Protein AF-A0A976L4Z4-F1 (afdb_monomer)

Solvent-accessible surface area (backbone atoms only — not comparable to full-atom values): 5247 Å² total; per-residue (Å²): 108,31,70,57,34,32,52,52,10,53,52,42,32,54,50,22,53,52,49,46,51,43,41,72,72,55,40,65,84,74,42,56,73,68,30,43,52,38,32,51,48,16,31,52,52,24,31,51,36,12,52,50,23,36,58,50,23,73,48,50,83,76,51,94,62,59,68,59,58,50,52,54,50,48,51,34,59,50,42,33,55,60,51,24,44,47,29,44,54,59,30,47,44,66,62,56,53,55,57,63,76,75,111

Structure (mmCIF, N/CA/C/O backbone):
data_AF-A0A976L4Z4-F1
#
_entry.id   AF-A0A976L4Z4-F1
#
loop_
_atom_site.group_PDB
_atom_site.id
_atom_site.type_symbol
_atom_site.label_atom_id
_atom_site.label_alt_id
_atom_site.label_comp_id
_atom_site.label_asym_id
_atom_site.label_entity_id
_atom_site.label_seq_id
_atom_site.pdbx_PDB_ins_code
_atom_site.Cartn_x
_atom_site.Cartn_y
_atom_site.Cartn_z
_atom_site.occupancy
_atom_site.B_iso_or_equiv
_atom_site.auth_seq_id
_atom_site.auth_comp_id
_atom_site.auth_asym_id
_atom_site.auth_atom_id
_atom_site.pdbx_PDB_model_num
ATOM 1 N N . MET A 1 1 ? 12.958 -11.046 -13.044 1.00 79.88 1 MET A N 1
ATOM 2 C CA . MET A 1 1 ? 12.684 -9.951 -12.082 1.00 79.88 1 MET A CA 1
ATOM 3 C C . MET A 1 1 ? 11.418 -9.179 -12.412 1.00 79.88 1 MET A C 1
ATOM 5 O O . MET A 1 1 ? 10.569 -9.098 -11.538 1.00 79.88 1 MET A O 1
ATOM 9 N N . ALA A 1 2 ? 11.246 -8.703 -13.651 1.00 87.25 2 ALA A N 1
ATOM 10 C CA . ALA A 1 2 ? 10.035 -7.997 -14.090 1.00 87.25 2 ALA A CA 1
ATOM 11 C C . ALA A 1 2 ? 8.734 -8.711 -13.670 1.00 87.25 2 ALA A C 1
ATOM 13 O O . ALA A 1 2 ? 7.948 -8.161 -12.908 1.00 87.25 2 ALA A O 1
ATOM 14 N N . ARG A 1 3 ? 8.579 -9.997 -14.025 1.00 91.00 3 ARG A N 1
ATOM 15 C CA . ARG A 1 3 ? 7.409 -10.812 -13.640 1.00 91.00 3 ARG A CA 1
ATOM 16 C C . ARG A 1 3 ? 7.142 -10.845 -12.129 1.00 91.00 3 ARG A C 1
ATOM 18 O O . ARG A 1 3 ? 5.989 -10.823 -11.725 1.00 91.00 3 ARG A O 1
ATOM 25 N N . LYS A 1 4 ? 8.190 -10.878 -11.296 1.00 93.00 4 LYS A N 1
ATOM 26 C CA . LYS A 1 4 ? 8.047 -10.886 -9.831 1.00 93.00 4 LYS A CA 1
ATOM 27 C C . LYS A 1 4 ? 7.418 -9.579 -9.344 1.00 93.00 4 LYS A C 1
ATOM 29 O O . LYS A 1 4 ? 6.459 -9.626 -8.586 1.00 93.00 4 LYS A O 1
ATOM 34 N N . PHE A 1 5 ? 7.950 -8.434 -9.773 1.00 94.94 5 PHE A N 1
ATOM 35 C CA . PHE A 1 5 ? 7.424 -7.131 -9.353 1.00 94.94 5 PHE A CA 1
ATOM 36 C C . PHE A 1 5 ? 6.029 -6.861 -9.920 1.00 94.94 5 PHE A C 1
ATOM 38 O O . PHE A 1 5 ? 5.189 -6.354 -9.187 1.00 94.94 5 PHE A O 1
ATOM 45 N N . ALA A 1 6 ? 5.748 -7.292 -11.154 1.00 96.69 6 ALA A N 1
ATOM 46 C CA . ALA A 1 6 ? 4.404 -7.228 -11.723 1.00 96.69 6 ALA A CA 1
ATOM 47 C C . ALA A 1 6 ? 3.394 -8.029 -10.885 1.00 96.69 6 ALA A C 1
ATOM 49 O O . ALA A 1 6 ? 2.368 -7.491 -10.484 1.00 96.69 6 ALA A O 1
ATOM 50 N N . LEU A 1 7 ? 3.706 -9.293 -10.563 1.00 97.75 7 LEU A N 1
ATOM 51 C CA . LEU A 1 7 ? 2.828 -10.144 -9.752 1.00 97.75 7 LEU A CA 1
ATOM 52 C C . LEU A 1 7 ? 2.614 -9.576 -8.347 1.00 97.75 7 LEU A C 1
ATOM 54 O O . LEU A 1 7 ? 1.475 -9.496 -7.900 1.00 97.75 7 LEU A O 1
ATOM 58 N N . LEU A 1 8 ? 3.685 -9.147 -7.671 1.00 98.00 8 LEU A N 1
ATOM 59 C CA . LEU A 1 8 ? 3.575 -8.520 -6.352 1.00 98.00 8 LEU A CA 1
ATOM 60 C C . LEU A 1 8 ? 2.706 -7.262 -6.407 1.00 98.00 8 LEU A C 1
ATOM 62 O O . LEU A 1 8 ? 1.800 -7.121 -5.595 1.00 98.00 8 LEU A O 1
ATOM 66 N N . GLY A 1 9 ? 2.948 -6.378 -7.376 1.00 98.25 9 GLY A N 1
ATOM 67 C CA . GLY A 1 9 ? 2.166 -5.159 -7.537 1.00 98.25 9 GLY A CA 1
ATOM 68 C C . GLY A 1 9 ? 0.685 -5.439 -7.805 1.00 98.25 9 GLY A C 1
ATOM 69 O O . GLY A 1 9 ? -0.166 -4.828 -7.173 1.00 98.25 9 GLY A O 1
ATOM 70 N N . ILE A 1 10 ? 0.353 -6.408 -8.663 1.00 98.56 10 ILE A N 1
ATOM 71 C CA . ILE A 1 10 ? -1.046 -6.787 -8.934 1.00 98.56 10 ILE A CA 1
ATOM 72 C C . ILE A 1 10 ? -1.721 -7.349 -7.678 1.00 98.56 10 ILE A C 1
ATOM 74 O O . ILE A 1 10 ? -2.835 -6.944 -7.348 1.00 98.56 10 ILE A O 1
ATOM 78 N N . ILE A 1 11 ? -1.048 -8.249 -6.956 1.00 98.69 11 ILE A N 1
ATOM 79 C CA . ILE A 1 11 ? -1.590 -8.852 -5.732 1.00 98.69 11 ILE A CA 1
ATOM 80 C C . ILE A 1 11 ? -1.828 -7.774 -4.672 1.00 98.69 11 ILE A C 1
ATOM 82 O O . ILE A 1 11 ? -2.925 -7.684 -4.125 1.00 98.69 11 ILE A O 1
ATOM 86 N N . PHE A 1 12 ? -0.838 -6.919 -4.404 1.00 98.75 12 PHE A N 1
ATOM 87 C CA . PHE A 1 12 ? -0.988 -5.867 -3.402 1.00 98.75 12 PHE A CA 1
ATOM 88 C C . PHE A 1 12 ? -2.019 -4.807 -3.801 1.00 98.75 12 PHE A C 1
ATOM 90 O O . PHE A 1 12 ? -2.731 -4.324 -2.919 1.00 98.75 12 PHE A O 1
ATOM 97 N N . ALA A 1 13 ? -2.160 -4.489 -5.093 1.00 98.81 13 ALA A N 1
ATOM 98 C CA . ALA A 1 13 ? -3.215 -3.604 -5.580 1.00 98.81 13 ALA A CA 1
ATOM 99 C C . ALA A 1 13 ? -4.603 -4.220 -5.356 1.00 98.81 13 ALA A C 1
ATOM 101 O O . ALA A 1 13 ? -5.491 -3.544 -4.843 1.00 98.81 13 ALA A O 1
ATOM 102 N N . GLY A 1 14 ? -4.778 -5.508 -5.672 1.00 98.75 14 GLY A N 1
ATOM 103 C CA . GLY A 1 14 ? -6.026 -6.231 -5.421 1.00 98.75 14 GLY A CA 1
ATOM 104 C C . GLY A 1 14 ? -6.392 -6.266 -3.936 1.00 98.75 14 GLY A C 1
ATOM 105 O O . GLY A 1 14 ? -7.526 -5.960 -3.573 1.00 98.75 14 GLY A O 1
ATOM 106 N N . ILE A 1 15 ? -5.415 -6.543 -3.066 1.00 98.75 15 ILE A N 1
ATOM 107 C CA . ILE A 1 15 ? -5.607 -6.490 -1.611 1.00 98.75 15 ILE A CA 1
ATOM 108 C C . ILE A 1 15 ? -5.978 -5.069 -1.168 1.00 98.75 15 ILE A C 1
ATOM 110 O O . ILE A 1 15 ? -6.895 -4.911 -0.372 1.00 98.75 15 ILE A O 1
ATOM 114 N N . ALA A 1 16 ? -5.317 -4.031 -1.686 1.00 98.69 16 ALA A N 1
ATOM 115 C CA . ALA A 1 16 ? -5.624 -2.648 -1.320 1.00 98.69 16 ALA A CA 1
ATOM 116 C C . ALA A 1 16 ? -7.051 -2.250 -1.724 1.00 98.69 16 ALA A C 1
ATOM 118 O O . ALA A 1 16 ? -7.745 -1.609 -0.944 1.00 98.69 16 ALA A O 1
ATOM 119 N N . ILE A 1 17 ? -7.519 -2.668 -2.904 1.00 98.50 17 ILE A N 1
ATOM 120 C CA . ILE A 1 17 ? -8.902 -2.432 -3.343 1.00 98.50 17 ILE A CA 1
ATOM 121 C C . ILE A 1 17 ? -9.890 -3.143 -2.410 1.00 98.50 17 ILE A C 1
ATOM 123 O O . ILE A 1 17 ? -10.855 -2.525 -1.963 1.00 98.50 17 ILE A O 1
ATOM 127 N N . ALA A 1 18 ? -9.634 -4.411 -2.072 1.00 98.56 18 ALA A N 1
ATOM 128 C CA . ALA A 1 18 ? -10.481 -5.171 -1.154 1.00 98.56 18 ALA A CA 1
ATOM 129 C C . ALA A 1 18 ? -10.532 -4.528 0.244 1.00 98.56 18 ALA A C 1
ATOM 131 O O . ALA A 1 18 ? -11.615 -4.329 0.795 1.00 98.56 18 ALA A O 1
ATOM 132 N N . LEU A 1 19 ? -9.376 -4.137 0.791 1.00 98.25 19 LEU A N 1
ATOM 133 C CA . LEU A 1 19 ? -9.280 -3.443 2.075 1.00 98.25 19 LEU A CA 1
ATOM 134 C C . LEU A 1 19 ? -9.960 -2.071 2.037 1.00 98.25 19 LEU A C 1
ATOM 136 O O . LEU A 1 19 ? -10.666 -1.728 2.977 1.00 98.25 19 LEU A O 1
ATOM 140 N N . GLY A 1 20 ? -9.803 -1.301 0.960 1.00 97.94 20 GLY A N 1
ATOM 141 C CA . GLY A 1 20 ? -10.464 -0.006 0.795 1.00 97.94 20 GLY A CA 1
ATOM 142 C C . GLY A 1 20 ? -11.987 -0.129 0.745 1.00 97.94 20 GLY A C 1
ATOM 143 O O . GLY A 1 20 ? -12.689 0.619 1.424 1.00 97.94 20 GLY A O 1
ATOM 144 N N . ALA A 1 21 ? -12.505 -1.120 0.012 1.00 97.69 21 ALA A N 1
ATOM 145 C CA . ALA A 1 21 ? -13.935 -1.417 -0.017 1.00 97.69 21 ALA A CA 1
ATOM 146 C C . ALA A 1 21 ? -14.455 -1.812 1.375 1.00 97.69 21 ALA A C 1
ATOM 148 O O . ALA A 1 21 ? -15.487 -1.296 1.810 1.00 97.69 21 ALA A O 1
ATOM 149 N N . PHE A 1 22 ? -13.717 -2.667 2.089 1.00 96.56 22 PHE A N 1
ATOM 150 C CA . PHE A 1 22 ? -14.039 -3.065 3.460 1.00 96.56 22 PHE A CA 1
ATOM 151 C C . PHE A 1 22 ? -14.010 -1.879 4.438 1.00 96.56 22 PHE A C 1
ATOM 153 O O . PHE A 1 22 ? -14.919 -1.734 5.257 1.00 96.56 22 PHE A O 1
ATOM 160 N N . GLY A 1 23 ? -13.021 -0.991 4.308 1.00 96.44 23 GLY A N 1
ATOM 161 C CA . GLY A 1 23 ? -12.912 0.259 5.061 1.00 96.44 23 GLY A CA 1
ATOM 162 C C . GLY A 1 23 ? -14.157 1.136 4.914 1.00 96.44 23 GLY A C 1
ATOM 163 O O . GLY A 1 23 ? -14.789 1.501 5.905 1.00 96.44 23 GLY A O 1
ATOM 164 N N . ALA A 1 24 ? -14.549 1.399 3.665 1.00 93.75 24 ALA A N 1
ATOM 165 C CA . ALA A 1 24 ? -15.658 2.292 3.338 1.00 93.75 24 ALA A CA 1
ATOM 166 C C . ALA A 1 24 ? -17.040 1.752 3.750 1.00 93.75 24 ALA A C 1
ATOM 168 O O . ALA A 1 24 ? -17.899 2.535 4.155 1.00 93.75 24 ALA A O 1
ATOM 169 N N . HIS A 1 25 ? -17.266 0.437 3.641 1.00 93.94 25 HIS A N 1
ATOM 170 C CA . HIS A 1 25 ? -18.593 -0.157 3.851 1.00 93.94 25 HIS A CA 1
ATOM 171 C C . HIS A 1 25 ? -18.787 -0.745 5.249 1.00 93.94 25 HIS A C 1
ATOM 173 O O . HIS A 1 25 ? -19.864 -0.610 5.821 1.00 93.94 25 HIS A O 1
ATOM 179 N N . SER A 1 26 ? -17.775 -1.420 5.796 1.00 93.00 26 SER A N 1
ATOM 180 C CA . SER A 1 26 ? -17.909 -2.181 7.043 1.00 93.00 26 SER A CA 1
ATOM 181 C C . SER A 1 26 ? -17.209 -1.479 8.199 1.00 93.00 26 SER A C 1
ATOM 183 O O . SER A 1 26 ? -17.801 -1.264 9.259 1.00 93.00 26 SER A O 1
ATOM 185 N N . LEU A 1 27 ? -15.960 -1.062 7.984 1.00 92.69 27 LEU A N 1
ATOM 186 C CA . LEU A 1 27 ? -15.086 -0.619 9.064 1.00 92.69 27 LEU A CA 1
ATOM 187 C C . LEU A 1 27 ? -15.480 0.740 9.651 1.00 92.69 27 LEU A C 1
ATOM 189 O O . LEU A 1 27 ? -15.259 0.978 10.835 1.00 92.69 27 LEU A O 1
ATOM 193 N N . LYS A 1 28 ? -16.146 1.589 8.863 1.00 90.38 28 LYS A N 1
ATOM 194 C CA . LYS A 1 28 ? -16.688 2.881 9.305 1.00 90.38 28 LYS A CA 1
ATOM 195 C C . LYS A 1 28 ? -17.674 2.785 10.476 1.00 90.38 28 LYS A C 1
ATOM 197 O O . LYS A 1 28 ? -17.819 3.747 11.219 1.00 90.38 28 LYS A O 1
ATOM 202 N N . SER A 1 29 ? -18.351 1.646 10.638 1.00 91.38 29 SER A N 1
ATOM 203 C CA . SER A 1 29 ? -19.275 1.405 11.759 1.00 91.38 29 SER A CA 1
ATOM 204 C C . SER A 1 29 ? -18.605 0.807 13.004 1.00 91.38 29 SER A C 1
ATOM 206 O O . SER A 1 29 ? -19.233 0.732 14.055 1.00 91.38 29 SER A O 1
ATOM 208 N N . ILE A 1 30 ? -17.344 0.377 12.884 1.00 91.44 30 ILE A N 1
ATOM 209 C CA . ILE A 1 30 ? -16.613 -0.380 13.911 1.00 91.44 30 ILE A CA 1
ATOM 210 C C . ILE A 1 30 ? -15.489 0.467 14.511 1.00 91.44 30 ILE A C 1
ATOM 212 O O . ILE A 1 30 ? -15.265 0.436 15.719 1.00 91.44 30 ILE A O 1
ATOM 216 N N . LEU A 1 31 ? -14.761 1.205 13.670 1.00 92.94 31 LEU A N 1
ATOM 217 C CA . LEU A 1 31 ? -13.617 2.004 14.089 1.00 92.94 31 LEU A CA 1
ATOM 218 C C . LEU A 1 31 ? -13.996 3.468 14.348 1.00 92.94 31 LEU A C 1
ATOM 220 O O . LEU A 1 31 ? -14.797 4.039 13.603 1.00 92.94 31 LEU A O 1
ATOM 224 N N . PRO A 1 32 ? -13.352 4.119 15.336 1.00 94.06 32 PRO A N 1
ATOM 225 C CA . PRO A 1 32 ? -13.376 5.571 15.466 1.00 94.06 32 PRO A CA 1
ATOM 226 C C . PRO A 1 32 ? -12.910 6.261 14.176 1.00 94.06 32 PRO A C 1
ATOM 228 O O . PRO A 1 32 ? -12.058 5.740 13.454 1.00 94.06 32 PRO A O 1
ATOM 231 N N . ALA A 1 33 ? -13.411 7.471 13.912 1.00 94.75 33 ALA A N 1
ATOM 232 C CA . ALA A 1 33 ? -13.097 8.215 12.687 1.00 94.75 33 ALA A CA 1
ATOM 233 C C . ALA A 1 33 ? -11.585 8.450 12.478 1.00 94.75 33 ALA A C 1
ATOM 235 O O . ALA A 1 33 ? -11.087 8.371 11.353 1.00 94.75 33 ALA A O 1
ATOM 236 N N . GLU A 1 34 ? -10.840 8.692 13.559 1.00 95.38 34 GLU A N 1
ATOM 237 C CA . GLU A 1 34 ? -9.381 8.840 13.515 1.00 95.38 34 GLU A CA 1
ATOM 238 C C . GLU A 1 34 ? -8.692 7.534 13.087 1.00 95.38 34 GLU A C 1
ATOM 240 O O . GLU A 1 34 ? -7.901 7.521 12.144 1.00 95.38 34 GLU A O 1
ATOM 245 N N . SER A 1 35 ? -9.060 6.409 13.701 1.00 96.56 35 SER A N 1
ATOM 246 C CA . SER A 1 35 ? -8.546 5.081 13.354 1.00 96.56 35 SER A CA 1
ATOM 247 C C . SER A 1 35 ? -8.891 4.666 11.925 1.00 96.56 35 SER A C 1
ATOM 249 O O . SER A 1 35 ? -8.058 4.080 11.234 1.00 96.56 35 SER A O 1
ATOM 251 N N . LEU A 1 36 ? -10.092 5.010 11.451 1.00 97.25 36 LEU A N 1
ATOM 252 C CA . LEU A 1 36 ? -10.483 4.791 10.062 1.00 97.25 36 LEU A CA 1
ATOM 253 C C . LEU A 1 36 ? -9.591 5.592 9.102 1.00 97.25 36 LEU A C 1
ATOM 255 O O . LEU A 1 36 ? -9.132 5.051 8.101 1.00 97.25 36 LEU A O 1
ATOM 259 N N . THR A 1 37 ? -9.268 6.841 9.442 1.00 97.94 37 THR A N 1
ATOM 260 C CA . THR A 1 37 ? -8.359 7.682 8.643 1.00 97.94 37 THR A CA 1
ATOM 261 C C . THR A 1 37 ? -6.947 7.083 8.571 1.00 97.94 37 THR A C 1
ATOM 263 O O . THR A 1 37 ? -6.308 7.093 7.513 1.00 97.94 37 THR A O 1
ATOM 266 N N . ILE A 1 38 ? -6.455 6.512 9.677 1.00 98.19 38 ILE A N 1
ATOM 267 C CA . ILE A 1 38 ? -5.174 5.788 9.721 1.00 98.19 38 ILE A CA 1
ATOM 268 C C . ILE A 1 38 ? -5.225 4.558 8.801 1.00 98.19 38 ILE A C 1
ATOM 270 O O . ILE A 1 38 ? -4.321 4.360 7.984 1.00 98.19 38 ILE A O 1
ATOM 274 N N . PHE A 1 39 ? -6.299 3.767 8.879 1.00 98.31 39 PHE A N 1
ATOM 275 C CA . PHE A 1 39 ? -6.501 2.597 8.023 1.00 98.31 39 PHE A CA 1
ATOM 276 C C . PHE A 1 39 ? -6.519 2.974 6.535 1.00 98.31 39 PHE A C 1
ATOM 278 O O . PHE A 1 39 ? -5.776 2.397 5.739 1.00 98.31 39 PHE A O 1
ATOM 285 N N . GLU A 1 40 ? -7.312 3.981 6.158 1.00 98.12 40 GLU A N 1
ATOM 286 C CA . GLU A 1 40 ? -7.407 4.487 4.784 1.00 98.12 40 GLU A CA 1
ATOM 287 C C . GLU A 1 40 ? -6.062 5.014 4.273 1.00 98.12 40 GLU A C 1
ATOM 289 O O . GLU A 1 40 ? -5.704 4.804 3.110 1.00 98.12 40 GLU A O 1
ATOM 294 N N . THR A 1 41 ? -5.265 5.633 5.148 1.00 98.50 41 THR A N 1
ATOM 295 C CA . THR A 1 41 ? -3.894 6.039 4.823 1.00 98.50 41 THR A CA 1
ATOM 296 C C . THR A 1 41 ? -3.025 4.818 4.509 1.00 98.50 41 THR A C 1
ATOM 298 O O . THR A 1 41 ? -2.351 4.806 3.477 1.00 98.50 41 THR A O 1
ATOM 301 N N . GLY A 1 42 ? -3.092 3.759 5.324 1.00 98.62 42 GLY A N 1
ATOM 302 C CA . GLY A 1 42 ? -2.419 2.482 5.056 1.00 98.62 42 GLY A CA 1
ATOM 303 C C . GLY A 1 42 ? -2.780 1.902 3.686 1.00 98.62 42 GLY A C 1
ATOM 304 O O . GLY A 1 4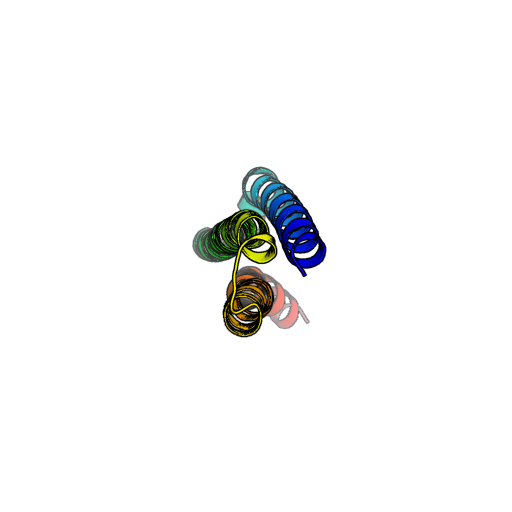2 ? -1.882 1.602 2.889 1.00 98.62 42 GLY A O 1
ATOM 305 N N . VAL A 1 43 ? -4.082 1.846 3.374 1.00 98.75 43 VAL A N 1
ATOM 306 C CA . VAL A 1 43 ? -4.612 1.349 2.093 1.00 98.75 43 VAL A CA 1
ATOM 307 C C . VAL A 1 43 ? -4.110 2.188 0.921 1.00 98.75 43 VAL A C 1
ATOM 309 O O . VAL A 1 43 ? -3.624 1.640 -0.073 1.00 98.75 43 VAL A O 1
ATOM 312 N N . ARG A 1 44 ? -4.168 3.520 1.037 1.00 98.75 4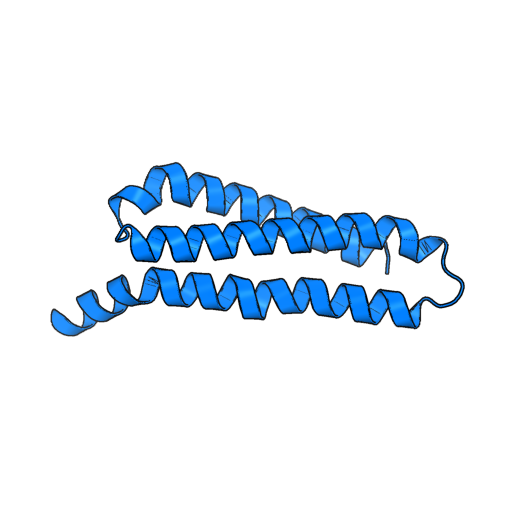4 ARG A N 1
ATOM 313 C CA . ARG A 1 44 ? -3.722 4.444 -0.013 1.00 98.75 44 ARG A CA 1
ATOM 314 C C . ARG A 1 44 ? -2.252 4.233 -0.355 1.00 98.75 44 ARG A C 1
ATOM 316 O O . ARG A 1 44 ? -1.908 4.112 -1.531 1.00 98.75 44 ARG A O 1
ATOM 323 N N . TYR A 1 45 ? -1.385 4.151 0.653 1.00 98.62 45 TYR A N 1
ATOM 324 C CA . TYR A 1 45 ? 0.040 3.939 0.410 1.00 98.62 45 TYR A CA 1
ATOM 325 C C . TYR A 1 45 ? 0.347 2.526 -0.085 1.00 98.62 45 TYR A C 1
ATOM 327 O O . TYR A 1 45 ? 1.225 2.386 -0.939 1.00 98.62 45 TYR A O 1
ATOM 335 N N . GLN A 1 46 ? -0.404 1.504 0.343 1.00 98.81 46 GLN A N 1
ATOM 336 C CA . GLN A 1 46 ? -0.278 0.161 -0.222 1.00 98.81 46 GLN A CA 1
ATOM 337 C C . GLN A 1 46 ? -0.586 0.188 -1.720 1.00 98.81 46 GLN A C 1
ATOM 339 O O . GLN A 1 46 ? 0.194 -0.334 -2.518 1.00 98.81 46 GLN A O 1
ATOM 344 N N . PHE A 1 47 ? -1.682 0.839 -2.120 1.00 98.81 47 PHE A N 1
ATOM 345 C CA . PHE A 1 47 ? -2.055 0.971 -3.526 1.00 98.81 47 PHE A CA 1
ATOM 346 C C . PHE A 1 47 ? -0.994 1.743 -4.328 1.00 98.81 47 PHE A C 1
ATOM 348 O O . PHE A 1 47 ? -0.560 1.272 -5.376 1.00 98.81 47 PHE A O 1
ATOM 355 N N . MET A 1 48 ? -0.484 2.866 -3.808 1.00 98.75 48 MET A N 1
ATOM 356 C CA . MET A 1 48 ? 0.579 3.640 -4.468 1.00 98.75 48 MET A CA 1
ATOM 357 C C . MET A 1 48 ? 1.862 2.824 -4.690 1.00 98.75 48 MET A C 1
ATOM 359 O O . MET A 1 48 ? 2.396 2.812 -5.799 1.00 98.75 48 MET A O 1
ATOM 363 N N . HIS A 1 49 ? 2.338 2.093 -3.676 1.00 98.44 49 HIS A N 1
ATOM 364 C CA . HIS A 1 49 ? 3.514 1.222 -3.810 1.00 98.44 49 HIS A CA 1
ATOM 365 C C . HIS A 1 49 ? 3.259 0.062 -4.785 1.00 98.44 49 HIS A C 1
ATOM 367 O O . HIS A 1 49 ? 4.158 -0.350 -5.518 1.00 98.44 49 HIS A O 1
ATOM 373 N N . SER A 1 50 ? 2.025 -0.443 -4.834 1.00 98.62 50 SER A N 1
ATOM 374 C CA . SER A 1 50 ? 1.609 -1.490 -5.771 1.00 98.62 50 SER A CA 1
ATOM 375 C C . SER A 1 50 ? 1.675 -1.011 -7.220 1.00 98.62 50 SER A C 1
ATOM 377 O O . SER A 1 50 ? 2.257 -1.686 -8.069 1.00 98.62 50 SER A O 1
ATOM 379 N N . ILE A 1 51 ? 1.150 0.186 -7.499 1.00 98.50 51 ILE A N 1
ATOM 380 C CA . ILE A 1 51 ? 1.254 0.821 -8.817 1.00 98.50 51 ILE A CA 1
ATOM 381 C C . ILE A 1 51 ? 2.721 1.088 -9.171 1.00 98.50 51 ILE 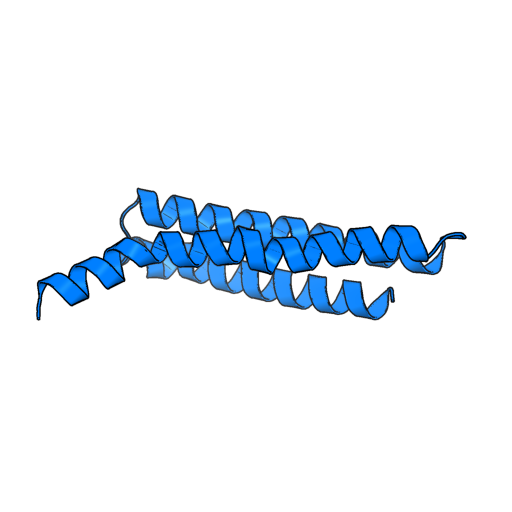A C 1
ATOM 383 O O . ILE A 1 51 ? 3.142 0.779 -10.285 1.00 98.50 51 ILE A O 1
ATOM 387 N N . ALA A 1 52 ? 3.528 1.570 -8.222 1.00 97.94 52 ALA A N 1
ATOM 388 C CA . ALA A 1 52 ? 4.957 1.773 -8.437 1.00 97.94 52 ALA A CA 1
ATOM 389 C C . ALA A 1 52 ? 5.689 0.466 -8.806 1.00 97.94 52 ALA A C 1
ATOM 391 O O . ALA A 1 52 ? 6.511 0.470 -9.719 1.00 97.94 52 ALA A O 1
ATOM 392 N N . LEU A 1 53 ? 5.355 -0.668 -8.173 1.00 97.62 53 LEU A N 1
ATOM 393 C CA . LEU A 1 53 ? 5.891 -1.992 -8.523 1.00 97.62 53 LEU A CA 1
ATOM 394 C C . LEU A 1 53 ? 5.498 -2.439 -9.936 1.00 97.62 53 LEU A C 1
ATOM 396 O O . LEU A 1 53 ? 6.342 -2.967 -10.665 1.00 97.62 53 LEU A O 1
ATOM 400 N N . ILE A 1 54 ? 4.237 -2.223 -10.327 1.00 97.12 54 ILE A N 1
ATOM 401 C CA . ILE A 1 54 ? 3.749 -2.546 -11.674 1.00 97.12 54 ILE A CA 1
ATOM 402 C C . ILE A 1 54 ? 4.497 -1.703 -12.706 1.00 97.12 54 ILE A C 1
ATOM 404 O O . ILE A 1 54 ? 5.065 -2.260 -13.643 1.00 97.12 54 ILE A O 1
ATOM 408 N N . ILE A 1 55 ? 4.573 -0.386 -12.506 1.00 95.94 55 ILE A N 1
ATOM 409 C CA . ILE A 1 55 ? 5.284 0.532 -13.402 1.00 95.94 55 ILE A CA 1
ATOM 410 C C . ILE A 1 55 ? 6.760 0.141 -13.495 1.00 95.94 55 ILE A C 1
ATOM 412 O O . ILE A 1 55 ? 7.268 -0.058 -14.595 1.00 95.94 55 ILE A O 1
ATOM 416 N N . LEU A 1 56 ? 7.436 -0.065 -12.360 1.00 94.19 56 LEU A N 1
ATOM 417 C CA . LEU A 1 56 ? 8.841 -0.474 -12.313 1.00 94.19 56 LEU A CA 1
ATOM 418 C C . LEU A 1 56 ? 9.087 -1.765 -13.106 1.00 94.19 56 LEU A C 1
ATOM 420 O O . LEU A 1 56 ? 10.099 -1.888 -13.796 1.00 94.19 56 LEU A O 1
ATOM 424 N N . SER A 1 57 ? 8.153 -2.720 -13.055 1.00 93.50 57 SER A N 1
ATOM 425 C CA . SER A 1 57 ? 8.272 -3.986 -13.783 1.00 93.50 57 SER A CA 1
ATOM 426 C C . SER A 1 57 ? 8.364 -3.817 -15.306 1.00 93.50 57 SER A C 1
ATOM 428 O O . SER A 1 57 ? 9.006 -4.644 -15.956 1.00 93.50 57 SER A O 1
ATOM 430 N N . LEU A 1 58 ? 7.807 -2.731 -15.861 1.00 91.69 58 LEU A N 1
ATOM 431 C CA . LEU A 1 58 ? 7.858 -2.410 -17.292 1.00 91.69 58 LEU A CA 1
ATOM 432 C C . LEU A 1 58 ? 9.255 -1.958 -17.749 1.00 91.69 58 LEU A C 1
ATOM 434 O O . LEU A 1 58 ? 9.603 -2.120 -18.920 1.00 91.69 58 LEU A O 1
ATOM 438 N N . PHE A 1 59 ? 10.064 -1.420 -16.834 1.00 88.12 59 PHE A N 1
ATOM 439 C CA . PHE A 1 59 ? 11.405 -0.902 -17.126 1.00 88.12 59 PHE A CA 1
ATOM 440 C C . PHE A 1 59 ? 12.513 -1.930 -16.878 1.00 88.12 59 PHE A C 1
ATOM 442 O O . PHE A 1 59 ? 13.553 -1.878 -17.527 1.00 88.12 59 PHE A O 1
ATOM 449 N N . VAL A 1 60 ? 12.276 -2.925 -16.015 1.00 82.19 60 VAL A N 1
ATOM 450 C CA . VAL A 1 60 ? 13.284 -3.933 -15.629 1.00 82.19 60 VAL A CA 1
ATOM 451 C C . VAL A 1 60 ? 13.852 -4.726 -16.810 1.00 82.19 60 VAL A C 1
ATOM 453 O O . VAL A 1 60 ? 15.007 -5.133 -16.762 1.00 82.19 60 VAL A O 1
ATOM 456 N N . SER A 1 61 ? 13.068 -4.964 -17.861 1.00 70.88 61 SER A N 1
ATOM 457 C CA . SER A 1 61 ? 13.512 -5.751 -19.023 1.00 70.88 61 SER A CA 1
ATOM 458 C C . SER A 1 61 ? 14.358 -4.952 -20.023 1.00 70.88 61 SER A C 1
ATOM 460 O O . SER A 1 61 ? 14.920 -5.546 -20.936 1.00 70.88 61 SER A O 1
ATOM 462 N N . LYS A 1 62 ? 14.412 -3.621 -19.887 1.00 72.44 62 LYS A N 1
ATOM 463 C CA . LYS A 1 62 ? 15.056 -2.701 -20.840 1.00 72.44 62 LYS A CA 1
ATOM 464 C C . LYS A 1 62 ? 16.347 -2.079 -20.302 1.00 72.44 62 LYS A C 1
ATOM 466 O O . LYS A 1 62 ? 16.988 -1.317 -21.016 1.00 72.44 62 LYS A O 1
ATOM 471 N N . ASP A 1 63 ? 16.695 -2.364 -19.052 1.00 71.06 63 ASP A N 1
ATOM 472 C CA . ASP A 1 63 ? 17.741 -1.646 -18.334 1.00 71.06 63 ASP A CA 1
ATOM 473 C C . ASP A 1 63 ? 19.091 -2.378 -18.390 1.00 71.06 63 ASP A C 1
ATOM 475 O O . ASP A 1 63 ? 19.167 -3.596 -18.204 1.00 71.06 63 ASP A O 1
ATOM 479 N N . SER A 1 64 ? 20.165 -1.623 -18.618 1.00 64.50 64 SER A N 1
ATOM 480 C CA . SER A 1 64 ? 21.543 -2.118 -18.654 1.00 64.50 64 SER A CA 1
A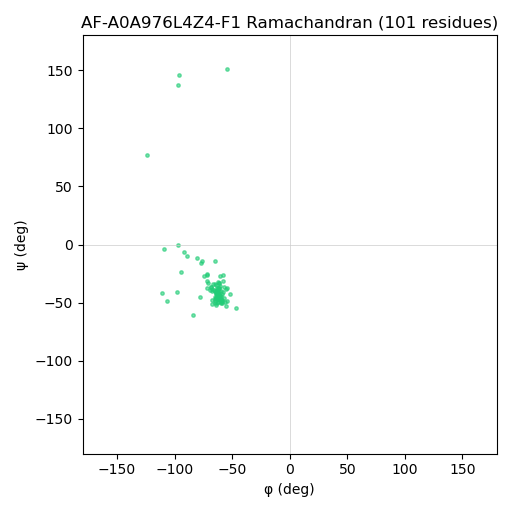TOM 481 C C . SER A 1 64 ? 22.120 -2.364 -17.254 1.00 64.50 64 SER A C 1
ATOM 483 O O . SER A 1 64 ? 23.101 -3.097 -17.124 1.00 64.50 64 SER A O 1
ATOM 485 N N . ASN A 1 65 ? 21.496 -1.826 -16.191 1.00 70.81 65 ASN A N 1
ATOM 486 C CA . ASN A 1 65 ? 21.888 -2.069 -14.797 1.00 70.81 65 ASN A CA 1
ATOM 487 C C . ASN A 1 65 ? 20.738 -2.632 -13.925 1.00 70.81 65 ASN A C 1
ATOM 489 O O . ASN A 1 65 ? 20.173 -1.937 -13.070 1.00 70.81 65 ASN A O 1
ATOM 493 N N . PRO A 1 66 ? 20.422 -3.936 -14.047 1.00 73.75 66 PRO A N 1
ATOM 494 C CA . PRO A 1 66 ? 19.287 -4.567 -13.363 1.00 73.75 66 PRO A CA 1
ATOM 495 C C . PRO A 1 66 ? 19.398 -4.595 -11.825 1.00 73.75 66 PRO A C 1
ATOM 497 O O . PRO A 1 66 ? 18.409 -4.860 -11.134 1.00 73.75 66 PRO A O 1
ATOM 500 N N . SER A 1 67 ? 20.582 -4.330 -11.260 1.00 81.88 67 SER A N 1
ATOM 501 C CA . SER A 1 67 ? 20.817 -4.344 -9.810 1.00 81.88 67 SER A CA 1
ATOM 502 C C . SER A 1 67 ? 20.160 -3.159 -9.095 1.00 81.88 67 SER A C 1
ATOM 504 O O . SER A 1 67 ? 19.601 -3.329 -8.008 1.00 81.88 67 SER A O 1
ATOM 506 N N . SER A 1 68 ? 20.162 -1.971 -9.711 1.00 87.19 68 SER A N 1
ATOM 507 C CA . SER A 1 68 ? 19.565 -0.766 -9.115 1.00 87.19 68 SER A CA 1
ATOM 508 C C . SER A 1 68 ? 18.040 -0.887 -9.024 1.00 87.19 68 SER A C 1
ATOM 510 O O . SER A 1 68 ? 17.467 -0.795 -7.936 1.00 87.19 68 SER A O 1
ATOM 512 N N . LEU A 1 69 ? 17.382 -1.242 -10.135 1.00 89.44 69 LEU A N 1
ATOM 513 C CA . LEU A 1 69 ? 15.928 -1.432 -10.169 1.00 89.44 69 LEU A CA 1
ATOM 514 C C . LEU A 1 69 ? 15.458 -2.552 -9.234 1.00 89.44 69 LEU A C 1
ATOM 516 O O . LEU A 1 69 ? 14.390 -2.455 -8.634 1.00 89.44 69 LEU A O 1
ATOM 520 N N . LYS A 1 70 ? 16.265 -3.605 -9.049 1.00 91.38 70 LYS A N 1
ATOM 521 C CA . LYS A 1 70 ? 15.981 -4.652 -8.060 1.00 91.38 70 LYS A CA 1
ATOM 522 C C . LYS A 1 70 ? 15.895 -4.087 -6.640 1.00 91.38 70 LYS A C 1
ATOM 524 O O . LYS A 1 70 ? 14.992 -4.474 -5.901 1.00 91.38 70 LYS A O 1
ATOM 529 N N . LYS A 1 71 ? 16.826 -3.210 -6.247 1.00 94.00 71 LYS A N 1
ATOM 530 C CA . LYS A 1 71 ? 16.825 -2.585 -4.913 1.00 94.00 71 LYS A CA 1
ATOM 531 C C . LYS A 1 71 ? 15.594 -1.703 -4.730 1.00 94.00 71 LYS A C 1
ATOM 533 O O . LYS A 1 71 ? 14.903 -1.853 -3.730 1.00 94.00 71 LYS A O 1
ATOM 538 N N . VAL A 1 72 ? 15.279 -0.876 -5.726 1.00 94.25 72 VAL A N 1
ATOM 539 C CA . VAL A 1 72 ? 14.086 -0.014 -5.723 1.00 94.25 72 VAL A CA 1
ATOM 540 C C . VAL A 1 72 ? 12.806 -0.843 -5.587 1.00 94.25 72 VAL A C 1
ATOM 542 O O . VAL A 1 72 ? 11.989 -0.587 -4.707 1.00 94.25 72 VAL A O 1
ATOM 545 N N . GLY A 1 73 ? 12.657 -1.902 -6.388 1.00 95.31 73 GLY A N 1
ATOM 546 C CA . GLY A 1 73 ? 11.500 -2.795 -6.302 1.00 95.31 73 GLY A CA 1
ATOM 547 C C . GLY A 1 73 ? 11.397 -3.490 -4.949 1.00 95.31 73 GLY A C 1
ATOM 548 O O . GLY A 1 73 ? 10.302 -3.631 -4.412 1.00 95.31 73 GLY A O 1
ATOM 549 N N . ASN A 1 74 ? 12.531 -3.877 -4.358 1.00 96.00 74 ASN A N 1
ATOM 550 C CA . ASN A 1 74 ? 12.542 -4.440 -3.014 1.00 96.00 74 ASN A CA 1
ATOM 551 C C . ASN A 1 74 ? 12.076 -3.444 -1.949 1.00 96.00 74 ASN A C 1
ATOM 553 O O . ASN A 1 74 ? 11.278 -3.817 -1.096 1.00 96.00 74 ASN A O 1
ATOM 557 N N . LEU A 1 75 ? 12.524 -2.191 -2.025 1.00 97.56 75 LEU A N 1
ATOM 558 C CA . LEU A 1 75 ? 12.090 -1.143 -1.105 1.00 97.56 75 LEU A CA 1
ATOM 559 C C . LEU A 1 75 ? 10.582 -0.899 -1.191 1.00 97.56 75 LEU A C 1
ATOM 561 O O . LEU A 1 75 ? 9.955 -0.722 -0.153 1.00 97.56 75 LEU A O 1
ATOM 565 N N . PHE A 1 76 ? 9.979 -0.963 -2.385 1.00 98.12 76 PHE A N 1
ATOM 566 C CA . PHE A 1 76 ? 8.536 -0.758 -2.511 1.00 98.12 76 PHE A CA 1
ATOM 567 C C . PHE A 1 76 ? 7.713 -1.832 -1.789 1.00 98.12 76 PHE A C 1
ATOM 569 O O . PHE A 1 76 ? 6.842 -1.497 -0.989 1.00 98.12 76 PHE A O 1
ATOM 576 N N . TRP A 1 77 ? 7.967 -3.123 -2.036 1.00 97.38 77 TRP A N 1
ATOM 577 C CA . TRP A 1 77 ? 7.158 -4.160 -1.382 1.00 97.38 77 TRP A CA 1
ATOM 578 C C . TRP A 1 77 ? 7.471 -4.283 0.116 1.00 97.38 77 TRP A C 1
ATOM 580 O O . TRP A 1 77 ? 6.564 -4.550 0.896 1.00 97.38 77 TRP A O 1
ATOM 590 N N . ILE A 1 78 ? 8.715 -4.025 0.539 1.00 98.38 78 ILE A N 1
ATOM 591 C CA . ILE A 1 78 ? 9.062 -3.927 1.967 1.00 98.38 78 ILE A CA 1
ATOM 592 C C . ILE A 1 7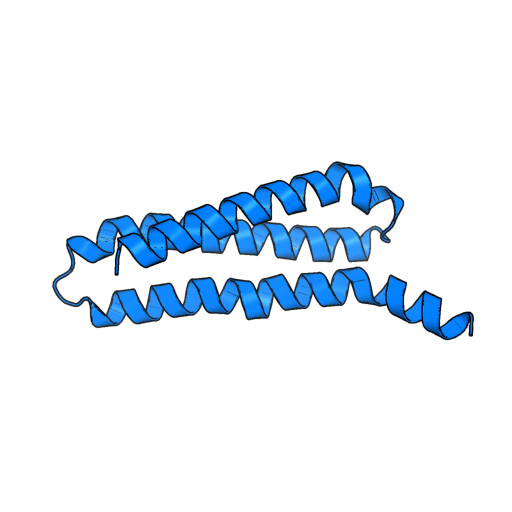8 ? 8.332 -2.740 2.611 1.00 98.38 78 ILE A C 1
ATOM 594 O O . ILE A 1 78 ? 7.799 -2.877 3.709 1.00 98.38 78 ILE A O 1
ATOM 598 N N . GLY A 1 79 ? 8.249 -1.603 1.914 1.00 98.25 79 GLY A N 1
ATOM 599 C CA . GLY A 1 79 ? 7.497 -0.425 2.341 1.00 98.25 79 GLY A CA 1
ATOM 600 C C . GLY A 1 79 ? 6.017 -0.725 2.568 1.00 98.25 79 GLY A C 1
ATOM 601 O O . GLY A 1 7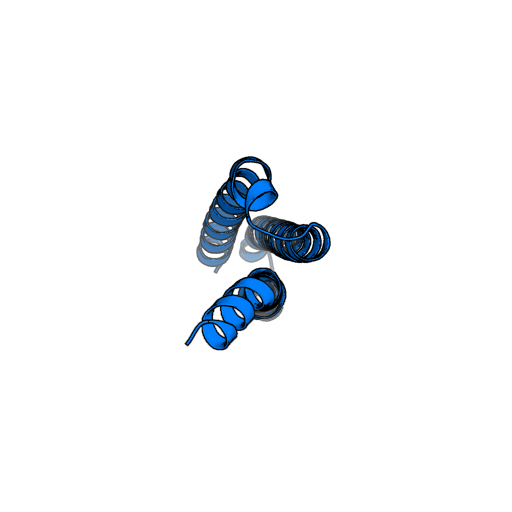9 ? 5.472 -0.309 3.582 1.00 98.25 79 GLY A O 1
ATOM 602 N N . ILE A 1 80 ? 5.384 -1.531 1.708 1.00 98.62 80 ILE A N 1
ATOM 603 C CA . ILE A 1 80 ? 4.004 -1.996 1.936 1.00 98.62 80 ILE A CA 1
ATOM 604 C C . ILE A 1 80 ? 3.889 -2.717 3.285 1.00 98.62 80 ILE A C 1
ATOM 606 O O . ILE A 1 80 ? 3.008 -2.404 4.080 1.00 98.62 80 ILE A O 1
ATOM 610 N N . ILE A 1 81 ? 4.786 -3.664 3.566 1.00 98.38 81 ILE A N 1
ATOM 611 C CA . ILE A 1 81 ? 4.712 -4.459 4.797 1.00 98.38 81 ILE A CA 1
ATOM 612 C C . ILE A 1 81 ? 4.986 -3.601 6.037 1.00 98.38 81 ILE A C 1
ATOM 614 O O . ILE A 1 81 ? 4.229 -3.667 7.000 1.00 98.38 81 ILE A O 1
ATOM 618 N N . LEU A 1 82 ? 6.044 -2.788 6.026 1.00 98.38 82 LEU A N 1
ATOM 619 C CA . LEU A 1 82 ? 6.460 -2.027 7.207 1.00 98.38 82 LEU A CA 1
ATOM 620 C C . LEU A 1 82 ? 5.598 -0.782 7.441 1.00 98.38 82 LEU A C 1
ATOM 622 O O . LEU A 1 82 ? 5.179 -0.523 8.567 1.00 98.38 82 LEU A O 1
ATOM 626 N N . PHE A 1 83 ? 5.317 -0.007 6.393 1.00 98.19 83 PHE A N 1
ATOM 627 C CA 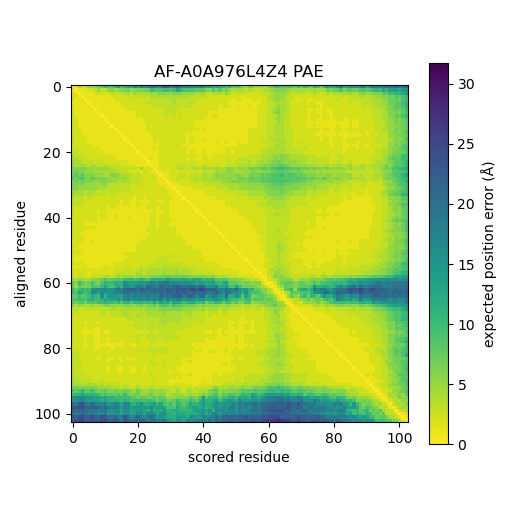. PHE A 1 83 ? 4.565 1.239 6.517 1.00 98.19 83 PHE A CA 1
ATOM 628 C C . PHE A 1 83 ? 3.057 0.987 6.516 1.00 98.19 83 PHE A C 1
ATOM 630 O O . PHE A 1 83 ? 2.395 1.267 7.510 1.00 98.19 83 PHE A O 1
ATOM 637 N N . SER A 1 84 ? 2.496 0.403 5.452 1.00 98.56 84 SER A N 1
ATOM 638 C CA . SER A 1 84 ? 1.046 0.154 5.422 1.00 98.56 84 SER A CA 1
ATOM 639 C C . SER A 1 84 ? 0.627 -0.872 6.475 1.00 98.56 84 SER A C 1
ATOM 641 O O . SER A 1 84 ? -0.383 -0.671 7.144 1.00 98.56 84 SER A O 1
ATOM 643 N N . GLY A 1 85 ? 1.426 -1.924 6.687 1.00 98.12 85 GLY A N 1
ATOM 644 C CA . GLY A 1 85 ? 1.157 -2.910 7.735 1.00 98.12 85 GLY A CA 1
ATOM 645 C C . GLY A 1 85 ? 1.150 -2.322 9.151 1.00 98.12 85 GLY A C 1
ATOM 646 O O . GLY A 1 85 ? 0.267 -2.668 9.935 1.00 98.12 85 GLY A O 1
ATOM 647 N N . SER A 1 86 ? 2.060 -1.396 9.483 1.00 98.19 86 SER A N 1
ATOM 648 C CA . SER A 1 86 ? 2.030 -0.736 10.800 1.00 98.19 86 SER A CA 1
ATOM 649 C C . SER A 1 86 ? 0.807 0.163 10.977 1.00 98.19 86 SER A C 1
ATOM 651 O O . SER A 1 86 ? 0.197 0.135 12.043 1.00 98.19 86 SER A O 1
ATOM 653 N N . LEU A 1 87 ? 0.383 0.888 9.935 1.00 98.19 87 LEU A N 1
ATOM 654 C CA . LEU A 1 87 ? -0.846 1.686 9.983 1.00 98.19 87 LEU A CA 1
ATOM 655 C C . LEU A 1 87 ? -2.094 0.817 10.173 1.00 98.19 87 LEU A C 1
ATOM 657 O O . LEU A 1 87 ? -2.983 1.203 10.926 1.00 98.19 87 LEU A O 1
ATOM 661 N N . TYR A 1 88 ? -2.153 -0.375 9.570 1.00 97.62 88 TYR A N 1
ATOM 662 C CA . TYR A 1 88 ? -3.237 -1.317 9.857 1.00 97.62 88 TYR A CA 1
ATOM 663 C C . TYR A 1 88 ? -3.232 -1.736 11.328 1.00 97.62 88 TYR A C 1
ATOM 665 O O . TYR A 1 88 ? -4.267 -1.652 11.978 1.00 97.62 88 TYR A O 1
ATOM 673 N N . GLY A 1 89 ? -2.076 -2.106 11.888 1.00 96.19 89 GLY A N 1
ATOM 674 C CA . GLY A 1 89 ? -1.967 -2.432 13.314 1.00 96.19 89 GLY A CA 1
ATOM 675 C C . GLY A 1 89 ? -2.421 -1.286 14.227 1.00 96.19 89 GLY A C 1
ATOM 676 O O . GLY A 1 89 ? -3.219 -1.501 15.137 1.00 96.19 89 GLY A O 1
ATOM 677 N N . LEU A 1 90 ? -1.973 -0.061 13.939 1.00 95.94 90 LEU A N 1
ATOM 678 C CA . LEU A 1 90 ? -2.352 1.143 14.685 1.00 95.94 90 LEU A CA 1
ATOM 679 C C . LEU A 1 90 ? -3.850 1.450 14.584 1.00 95.94 90 LEU A C 1
ATOM 681 O O . LEU A 1 90 ? -4.471 1.796 15.585 1.00 95.94 90 LEU A O 1
ATOM 685 N N . ALA A 1 91 ? -4.459 1.273 13.410 1.00 96.44 91 ALA A N 1
ATOM 686 C CA . ALA A 1 91 ? -5.890 1.500 13.225 1.00 96.44 91 ALA A CA 1
ATOM 687 C C . ALA A 1 91 ? -6.758 0.577 14.100 1.00 96.44 91 ALA A C 1
ATOM 689 O O . ALA A 1 91 ? -7.813 0.993 14.570 1.00 96.44 91 ALA A O 1
ATOM 690 N N . PHE A 1 92 ? -6.315 -0.657 14.358 1.00 94.62 92 PHE A N 1
ATOM 691 C CA . PHE A 1 92 ? -7.047 -1.609 15.202 1.00 94.62 92 PHE A CA 1
ATOM 692 C C . PHE A 1 92 ? -6.649 -1.568 16.684 1.00 94.62 92 PHE A C 1
ATOM 694 O O . PHE A 1 92 ? -7.308 -2.208 17.504 1.00 94.62 92 PHE A O 1
ATOM 701 N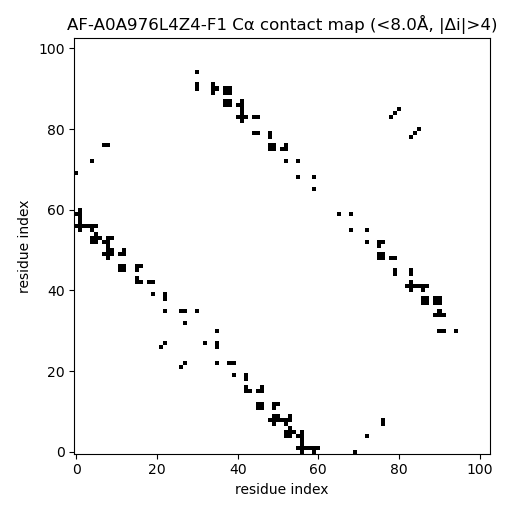 N . GLN A 1 93 ? -5.623 -0.799 17.064 1.00 92.75 93 GLN A N 1
ATOM 702 C CA . GLN A 1 93 ? -5.155 -0.697 18.450 1.00 92.75 93 GLN A CA 1
ATOM 703 C C . GLN A 1 93 ? -6.269 -0.367 19.467 1.00 92.75 93 GLN A C 1
ATOM 705 O O . GLN A 1 93 ? -6.303 -1.028 20.510 1.00 92.75 93 GLN A O 1
ATOM 710 N N . PRO A 1 94 ? -7.214 0.562 19.199 1.00 87.19 94 PRO A N 1
ATOM 711 C CA . PRO A 1 94 ? -8.284 0.864 20.154 1.00 87.19 94 PRO 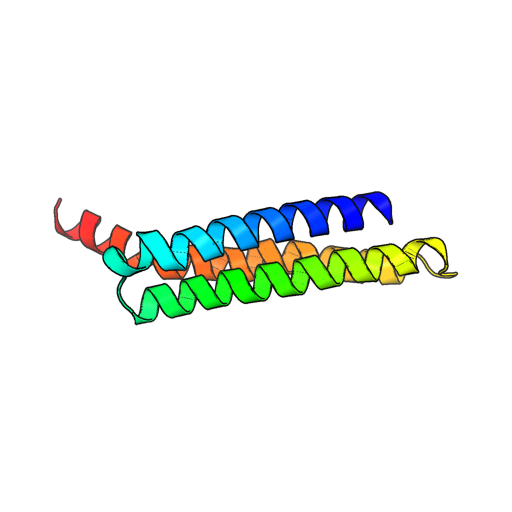A CA 1
ATOM 712 C C . PRO A 1 94 ? -9.205 -0.329 20.433 1.00 87.19 94 PRO A C 1
ATOM 714 O O . PRO A 1 94 ? -9.676 -0.494 21.556 1.00 87.19 94 PRO A O 1
ATOM 717 N N . LEU A 1 95 ? -9.425 -1.194 19.436 1.00 83.75 95 LEU A N 1
ATOM 718 C CA . LEU A 1 95 ? -10.266 -2.383 19.582 1.00 83.75 95 LEU A CA 1
ATOM 719 C C . LEU A 1 95 ? -9.626 -3.400 20.540 1.00 83.75 95 LEU A C 1
ATOM 721 O O . LEU A 1 95 ? -10.305 -3.983 21.385 1.00 83.75 95 LEU A O 1
ATOM 725 N N . PHE A 1 96 ? -8.305 -3.577 20.452 1.00 80.69 96 PHE A N 1
ATOM 726 C CA . PHE A 1 96 ? -7.565 -4.467 21.348 1.00 80.69 96 PHE A CA 1
ATOM 727 C C . PHE A 1 96 ? -7.501 -3.922 22.780 1.00 80.69 96 PHE A C 1
ATOM 729 O O . PHE A 1 96 ? -7.672 -4.689 23.728 1.00 80.69 96 PHE A O 1
ATOM 736 N N . GLN A 1 97 ? -7.323 -2.608 22.955 1.00 75.12 97 GLN A N 1
ATOM 737 C CA . GLN A 1 97 ? -7.325 -1.991 24.287 1.00 75.12 97 GLN A CA 1
ATOM 738 C C . GLN A 1 97 ? -8.686 -2.096 24.981 1.00 75.12 97 GLN A C 1
ATOM 740 O O . GLN A 1 97 ? -8.732 -2.423 26.165 1.00 75.12 97 GLN A O 1
ATOM 745 N N . PHE A 1 98 ? -9.780 -1.908 24.236 1.00 63.38 98 PHE A N 1
ATOM 746 C CA . PHE A 1 98 ? -11.132 -2.091 24.761 1.00 63.38 98 PHE A CA 1
ATOM 747 C C . PHE A 1 98 ? -11.354 -3.516 25.289 1.00 63.38 98 PHE A C 1
ATOM 749 O O . PHE A 1 98 ? -11.892 -3.697 26.377 1.00 63.38 98 PHE A O 1
ATOM 756 N N . SER A 1 99 ? -10.884 -4.538 24.562 1.00 66.44 99 SER A N 1
ATOM 757 C CA . SER A 1 99 ? -11.030 -5.934 24.997 1.00 66.44 99 SER A CA 1
ATOM 758 C C . SER A 1 99 ? -10.279 -6.257 26.295 1.00 66.44 99 SER A C 1
ATOM 760 O O . SER A 1 99 ? -10.788 -7.016 27.111 1.00 66.44 99 SER A O 1
ATOM 762 N N . TYR A 1 100 ? -9.109 -5.649 26.522 1.00 69.69 100 TYR A N 1
ATOM 763 C CA . TYR A 1 100 ? -8.309 -5.878 27.730 1.00 69.69 100 TYR A CA 1
ATOM 764 C C . TYR A 1 100 ? -8.895 -5.196 28.975 1.00 69.69 100 TYR A C 1
ATOM 766 O O . TYR A 1 100 ? -8.680 -5.666 30.082 1.00 69.69 100 TYR A O 1
ATOM 774 N N . GLN A 1 101 ? -9.646 -4.103 28.815 1.00 65.88 101 GLN A N 1
ATOM 775 C CA . GLN A 1 101 ? -10.311 -3.421 29.936 1.00 65.88 101 GLN A CA 1
ATOM 776 C C . GLN A 1 101 ? -11.571 -4.147 30.437 1.00 65.88 101 GLN A C 1
ATOM 778 O O . GLN A 1 101 ? -12.077 -3.811 31.504 1.00 65.88 101 GLN A O 1
ATOM 783 N N . MET A 1 102 ? -12.088 -5.106 29.666 1.00 58.31 102 MET A N 1
ATOM 784 C CA . MET A 1 102 ? -13.319 -5.852 29.957 1.00 58.31 102 MET A CA 1
ATOM 785 C C . MET A 1 102 ? -13.068 -7.218 30.626 1.00 58.31 102 MET A C 1
ATOM 787 O O . MET A 1 102 ? -14.032 -7.936 30.895 1.00 58.31 102 MET A O 1
ATOM 791 N N . ILE A 1 103 ? -11.802 -7.588 30.855 1.00 57.47 103 ILE A N 1
ATOM 792 C CA . ILE A 1 103 ? -11.356 -8.819 31.534 1.00 57.47 103 ILE A CA 1
ATOM 793 C C . ILE A 1 103 ? -10.752 -8.423 32.881 1.00 57.47 103 ILE A C 1
ATOM 795 O O . ILE A 1 103 ? -11.057 -9.113 33.878 1.00 57.47 103 ILE A O 1
#

pLDDT: mean 91.81, std 10.26, range [57.47, 98.81]

Radius of gyration: 16.57 Å; Cα contacts (8 Å, |Δi|>4): 104; chains: 1; bounding box: 41×20×52 Å

Sequence (103 aa):
MARKFALLGIIFAGIAIALGAFGAHSLKSILPAESLTIFETGVRYQFMHSIALIILSLFVSKDSNPSSLKKVGNLFWIGIILFSGSLYGLAFQPLFQFSYQMI

Secondary structure (DSSP, 8-state):
-HHHHHHHHHHHHHHHHHHHHHHHHTGGGTS-HHHHHHHHHHHHHHHHHHHHHHHHHHHTTT-S-HHHHHHHHHHHHHHIIIIIHHHHHHHHHHHHHHHHHT-

Mean predicted aligned error: 4.6 Å

Foldseek 3Di:
DLVVLQVLLVVLLVVLVVQLVCLVPPCVVPFDPVLSVLLNVLSVLSNVLSVVSNVLSVCCVPDPDNPVSVVVSVCSSVCNCPPSVVSNVVSCVVVVVVVVVVD

Nearest PDB structures (foldseek):
  9bia-assembly1_C  TM=6.998E-01  e=1.950E+00  Mus musculus
  1hs7-assembly1_A  TM=4.298E-01  e=1.011E+00  Saccharomyces cerevisiae
  4u5a-assembly2_B  TM=5.484E-01  e=9.553E+00  Plasmodium berghei
  7aal-assembly1_B  TM=3.392E-01  e=4.686E+00  Homo sapiens
  7tmw-assembly1_R  TM=4.415E-01  e=6.877E+00  Homo sapiens